Protein AF-A0A6A3AA73-F1 (afdb_monomer_lite)

Structure (mmCIF, N/CA/C/O backbone):
data_AF-A0A6A3AA73-F1
#
_entry.id   AF-A0A6A3AA73-F1
#
loop_
_atom_site.group_PDB
_atom_site.id
_atom_site.type_symbol
_atom_site.label_atom_id
_atom_site.label_alt_id
_atom_site.label_comp_id
_atom_site.label_asym_id
_atom_site.label_entity_id
_atom_site.label_seq_id
_atom_site.pdbx_PDB_ins_code
_atom_site.Cartn_x
_atom_site.Cartn_y
_atom_site.Cartn_z
_atom_site.occupancy
_atom_site.B_iso_or_equiv
_atom_site.auth_seq_id
_atom_site.auth_comp_id
_atom_site.auth_asym_id
_atom_site.auth_atom_id
_atom_site.pdbx_PDB_model_num
ATOM 1 N N . MET A 1 1 ? 15.319 -19.387 -6.332 1.00 41.78 1 MET A N 1
ATOM 2 C CA . MET A 1 1 ? 14.043 -19.953 -5.843 1.00 41.78 1 MET A CA 1
ATOM 3 C C . MET A 1 1 ? 13.091 -20.049 -7.029 1.00 41.78 1 MET A C 1
ATOM 5 O O . MET A 1 1 ? 12.858 -19.034 -7.673 1.00 41.78 1 MET A O 1
ATOM 9 N N . LYS A 1 2 ? 12.671 -21.260 -7.425 1.00 30.16 2 LYS A N 1
ATOM 10 C CA . LYS A 1 2 ? 11.852 -21.454 -8.634 1.00 30.16 2 LYS A CA 1
ATOM 11 C C . LYS A 1 2 ? 10.411 -21.035 -8.345 1.00 30.16 2 LYS A C 1
ATOM 13 O O . LYS A 1 2 ? 9.656 -21.781 -7.733 1.00 30.16 2 LYS A O 1
ATOM 18 N N . LEU A 1 3 ? 10.067 -19.828 -8.787 1.00 37.44 3 LEU A N 1
ATOM 19 C CA . LEU A 1 3 ? 8.691 -19.403 -9.014 1.00 37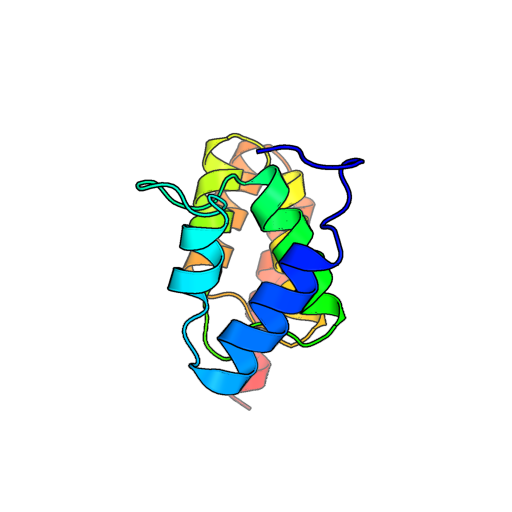.44 3 LEU A CA 1
ATOM 20 C C . LEU A 1 3 ? 8.146 -20.279 -10.141 1.00 37.44 3 LEU A C 1
ATOM 22 O O . LEU A 1 3 ? 8.537 -20.123 -11.295 1.00 37.44 3 LEU A O 1
ATOM 26 N N . ILE A 1 4 ? 7.314 -21.252 -9.793 1.00 36.62 4 ILE A N 1
ATOM 27 C CA . ILE A 1 4 ? 6.581 -22.022 -10.788 1.00 36.62 4 ILE A CA 1
ATOM 28 C C . ILE A 1 4 ? 5.426 -21.110 -11.218 1.00 36.62 4 ILE A C 1
ATOM 30 O O . ILE A 1 4 ? 4.507 -20.856 -10.445 1.00 36.62 4 ILE A O 1
ATOM 34 N N . ASP A 1 5 ? 5.541 -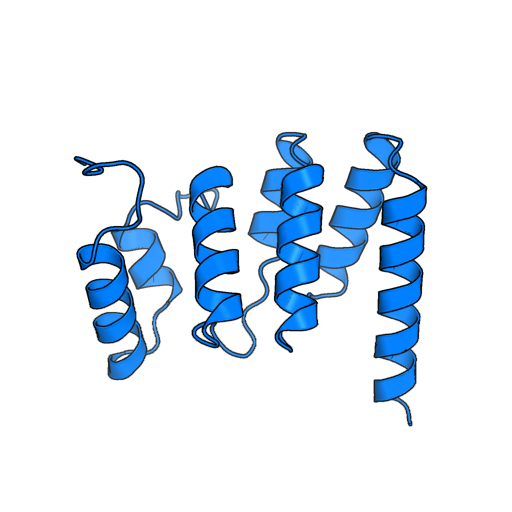20.559 -12.425 1.00 36.03 5 ASP A N 1
ATOM 35 C CA . ASP A 1 5 ? 4.469 -19.895 -13.180 1.00 36.03 5 ASP A CA 1
ATOM 36 C C . ASP A 1 5 ? 3.984 -18.498 -12.746 1.00 36.03 5 ASP A C 1
ATOM 38 O O . ASP A 1 5 ? 2.903 -18.063 -13.140 1.00 36.03 5 ASP A O 1
ATOM 42 N N . GLY A 1 6 ? 4.757 -17.743 -11.957 1.00 43.62 6 GLY A N 1
ATOM 43 C CA . GLY A 1 6 ? 4.425 -16.338 -11.643 1.00 43.62 6 GLY A CA 1
ATOM 44 C C . GLY A 1 6 ? 3.144 -16.136 -10.816 1.00 43.62 6 GLY A C 1
ATOM 45 O O . GLY A 1 6 ? 2.805 -15.008 -10.470 1.00 43.62 6 GLY A O 1
ATOM 46 N N . ARG A 1 7 ? 2.456 -17.219 -10.441 1.00 37.91 7 ARG A N 1
ATOM 47 C CA . ARG A 1 7 ? 1.410 -17.231 -9.420 1.00 37.91 7 ARG A CA 1
ATOM 48 C C . ARG A 1 7 ? 2.051 -17.511 -8.066 1.00 37.91 7 ARG A C 1
ATOM 50 O O . ARG A 1 7 ? 2.909 -18.394 -7.989 1.00 37.91 7 ARG A O 1
ATOM 57 N N . PRO A 1 8 ? 1.626 -16.835 -6.985 1.00 47.06 8 PRO A N 1
ATOM 58 C CA . PRO A 1 8 ? 1.949 -17.304 -5.654 1.00 47.06 8 PRO A CA 1
ATOM 59 C C . PRO A 1 8 ? 1.408 -18.730 -5.516 1.00 47.06 8 PRO A C 1
ATOM 61 O O . PRO A 1 8 ? 0.202 -18.953 -5.436 1.00 47.06 8 PRO A O 1
ATOM 64 N N . GLY A 1 9 ? 2.304 -19.712 -5.610 1.00 48.31 9 GLY A N 1
ATOM 65 C CA . GLY A 1 9 ? 1.936 -21.115 -5.538 1.00 48.31 9 GLY A CA 1
ATOM 66 C C . GLY A 1 9 ? 1.376 -21.437 -4.159 1.00 48.31 9 GLY A C 1
ATOM 67 O O . GLY A 1 9 ? 1.678 -20.759 -3.178 1.00 48.31 9 GLY A O 1
ATOM 68 N N . VAL A 1 10 ? 0.608 -22.520 -4.082 1.00 52.59 10 VAL A N 1
ATOM 69 C CA . VAL A 1 10 ? 0.016 -23.107 -2.865 1.00 52.59 10 VAL A CA 1
ATOM 70 C C . VAL A 1 10 ? 0.975 -23.124 -1.660 1.00 52.59 10 VAL A C 1
ATOM 72 O O . VAL A 1 10 ? 0.528 -23.054 -0.526 1.00 52.59 10 VAL A O 1
ATOM 75 N N . VAL A 1 11 ? 2.293 -23.145 -1.887 1.00 51.25 11 VAL A N 1
ATOM 76 C CA . VAL A 1 11 ? 3.342 -23.027 -0.861 1.00 51.25 11 VAL A CA 1
ATOM 77 C C . VAL A 1 11 ? 3.304 -21.695 -0.101 1.00 51.25 11 VAL A C 1
ATOM 79 O O . VAL A 1 11 ? 3.365 -21.722 1.119 1.00 51.25 11 VAL A O 1
ATOM 82 N N . ILE A 1 12 ? 3.159 -20.547 -0.774 1.00 53.38 12 ILE A N 1
ATOM 83 C CA . ILE A 1 12 ? 3.046 -19.224 -0.120 1.00 53.38 12 ILE A CA 1
ATOM 84 C C . ILE A 1 12 ? 1.756 -19.168 0.693 1.00 53.38 12 ILE A C 1
ATOM 86 O O . ILE A 1 12 ? 1.750 -18.746 1.843 1.00 53.38 12 ILE A O 1
ATOM 90 N N . TYR A 1 13 ? 0.684 -19.694 0.110 1.00 52.69 13 TYR A N 1
ATOM 91 C CA . TYR A 1 13 ? -0.615 -19.828 0.749 1.00 52.69 13 TYR A CA 1
ATOM 92 C C . TYR A 1 13 ? -0.560 -20.689 2.018 1.00 52.69 13 TYR A C 1
ATOM 94 O O . TYR A 1 13 ? -1.034 -20.275 3.068 1.00 52.69 13 TYR A O 1
ATOM 102 N N . ASN A 1 14 ? 0.073 -21.860 1.944 1.00 50.38 14 ASN A N 1
ATOM 103 C CA . ASN A 1 14 ? 0.220 -22.787 3.062 1.00 50.38 14 ASN A CA 1
ATOM 104 C C . ASN A 1 14 ? 1.205 -22.284 4.118 1.00 50.38 14 ASN A C 1
ATOM 106 O O . ASN A 1 14 ? 0.982 -22.543 5.296 1.00 50.38 14 ASN A O 1
ATOM 110 N N . LEU A 1 15 ? 2.278 -21.588 3.729 1.00 54.53 15 LEU A N 1
ATOM 111 C CA . LEU A 1 15 ? 3.248 -21.016 4.663 1.00 54.53 15 LEU A CA 1
ATOM 112 C C . LEU A 1 15 ? 2.637 -19.845 5.433 1.00 54.53 15 LEU A C 1
ATOM 114 O O . LEU A 1 15 ? 2.809 -19.760 6.642 1.00 54.53 15 LEU A O 1
ATOM 118 N N . LEU A 1 16 ? 1.856 -19.000 4.757 1.00 56.44 16 LEU A N 1
ATOM 119 C CA . LEU A 1 16 ? 1.117 -17.929 5.411 1.00 56.44 16 LEU A CA 1
ATOM 120 C C . LEU A 1 16 ? -0.006 -18.486 6.270 1.00 56.44 16 LEU A C 1
ATOM 122 O O . LEU A 1 16 ? -0.038 -18.177 7.444 1.00 56.44 16 LEU A O 1
ATOM 126 N N . ILE A 1 17 ? -0.861 -19.381 5.772 1.00 52.03 17 ILE A N 1
ATOM 127 C CA . ILE A 1 17 ? -1.905 -20.006 6.601 1.00 52.03 17 ILE A CA 1
ATOM 128 C C . ILE A 1 17 ? -1.292 -20.700 7.832 1.00 52.03 17 ILE A C 1
ATOM 130 O O . ILE A 1 17 ? -1.791 -20.499 8.935 1.00 52.03 17 ILE A O 1
ATOM 134 N N . ASN A 1 18 ? -0.194 -21.457 7.696 1.00 47.06 18 ASN A N 1
ATOM 135 C CA . ASN A 1 18 ? 0.435 -22.130 8.842 1.00 47.06 18 ASN A CA 1
ATOM 136 C C . ASN A 1 18 ? 1.205 -21.189 9.780 1.00 47.06 18 ASN A C 1
ATOM 138 O O . ASN A 1 18 ? 1.131 -21.390 10.989 1.00 47.06 18 ASN A O 1
ATOM 142 N N . GLY A 1 19 ? 1.940 -20.198 9.270 1.00 51.50 19 GLY A N 1
ATOM 143 C CA . GLY A 1 19 ? 2.686 -19.243 10.100 1.00 51.50 19 GLY A CA 1
ATOM 144 C C . GLY A 1 19 ? 1.764 -18.261 10.825 1.00 51.50 19 GLY A C 1
ATOM 145 O O . GLY A 1 19 ? 1.932 -17.985 12.011 1.00 51.50 19 GLY A O 1
ATOM 146 N N . TYR A 1 20 ? 0.717 -17.818 10.133 1.00 48.62 20 TYR A N 1
ATOM 147 C CA . TYR A 1 20 ? -0.238 -16.817 10.590 1.00 48.62 20 TYR A CA 1
ATOM 148 C C . TYR A 1 20 ? -1.260 -17.364 11.594 1.00 48.62 20 TYR A C 1
ATOM 150 O O . TYR A 1 20 ? -1.537 -16.707 12.592 1.00 48.62 20 TYR A O 1
ATOM 158 N N . LEU A 1 21 ? -1.797 -18.577 11.385 1.00 44.38 21 LEU A N 1
ATOM 159 C CA . LEU A 1 21 ? -2.778 -19.164 12.313 1.00 44.38 21 LEU A CA 1
ATOM 160 C C . LEU A 1 21 ? -2.154 -19.764 13.574 1.00 44.38 21 LEU A C 1
ATOM 162 O O . LEU A 1 21 ? -2.874 -19.953 14.552 1.00 44.38 21 LEU A O 1
ATOM 166 N N . LYS A 1 22 ? -0.857 -20.096 13.565 1.00 41.28 22 LYS A N 1
ATOM 167 C CA . LYS A 1 22 ? -0.211 -20.723 14.728 1.00 41.28 22 LYS A CA 1
ATOM 168 C C . LYS A 1 22 ? 0.639 -19.767 15.557 1.00 41.28 22 LYS A C 1
ATOM 170 O O . LYS A 1 22 ? 0.602 -19.893 16.775 1.00 41.28 22 LYS A O 1
ATOM 175 N N . ASN A 1 23 ? 1.354 -18.822 14.934 1.00 44.03 23 ASN A N 1
ATOM 176 C CA . ASN A 1 23 ? 2.405 -18.067 15.631 1.00 44.03 23 ASN A CA 1
ATOM 177 C C . ASN A 1 23 ? 2.305 -16.536 15.498 1.00 44.03 23 ASN A C 1
ATOM 179 O O . ASN A 1 23 ? 3.055 -15.839 16.170 1.00 44.03 23 ASN A O 1
ATOM 183 N N . GLY A 1 24 ? 1.396 -15.995 14.677 1.00 52.62 24 GLY A N 1
ATOM 184 C CA . GLY A 1 24 ? 1.151 -14.547 14.591 1.00 52.62 24 GLY A CA 1
ATOM 185 C C . GLY A 1 24 ? 2.269 -13.711 13.951 1.00 52.62 24 GLY A C 1
ATOM 186 O O . GLY A 1 24 ? 2.139 -12.490 13.897 1.00 52.62 24 GLY A O 1
ATOM 187 N N . ASP A 1 25 ? 3.329 -14.337 13.435 1.00 57.22 25 ASP A N 1
ATOM 188 C CA . ASP A 1 25 ? 4.515 -13.626 12.952 1.00 57.22 25 ASP A CA 1
ATOM 189 C C . ASP A 1 25 ? 4.523 -13.486 11.420 1.00 57.22 25 ASP A C 1
ATOM 191 O O . ASP A 1 25 ? 5.071 -14.296 10.665 1.00 57.22 25 ASP A O 1
ATOM 195 N N . PHE A 1 26 ? 3.798 -12.471 10.944 1.00 58.31 26 PHE A N 1
ATOM 196 C CA . PHE A 1 26 ? 3.655 -12.157 9.519 1.00 58.31 26 PHE A CA 1
ATOM 197 C C . PHE A 1 26 ? 4.960 -11.632 8.905 1.00 58.31 26 PHE A C 1
ATOM 199 O O . PHE A 1 26 ? 5.271 -11.958 7.760 1.00 58.31 26 PHE A O 1
ATOM 206 N N . GLU A 1 27 ? 5.741 -10.870 9.674 1.00 54.00 27 GLU A N 1
ATOM 207 C CA . GLU A 1 27 ? 7.048 -10.348 9.261 1.00 54.00 27 GLU A CA 1
ATOM 208 C C . GLU A 1 27 ? 8.037 -11.488 9.011 1.00 54.00 27 GLU A C 1
ATOM 210 O O . GLU A 1 27 ? 8.675 -11.550 7.958 1.00 54.00 27 GLU A O 1
ATOM 215 N N . GLU A 1 28 ? 8.097 -12.467 9.915 1.00 57.78 28 GLU A N 1
ATOM 216 C CA . GLU A 1 28 ? 8.982 -13.618 9.751 1.00 57.78 28 GLU A CA 1
ATOM 217 C C . GLU A 1 28 ? 8.548 -14.526 8.584 1.00 57.78 28 GLU A C 1
ATOM 219 O O . GLU A 1 28 ? 9.385 -15.018 7.819 1.00 57.78 28 GLU A O 1
ATOM 224 N N . ALA A 1 29 ? 7.240 -14.684 8.355 1.00 57.91 29 ALA A N 1
ATOM 225 C CA . ALA A 1 29 ? 6.710 -15.413 7.199 1.00 57.91 29 ALA A CA 1
ATOM 226 C C . ALA A 1 29 ? 7.037 -14.726 5.857 1.00 57.91 29 ALA A C 1
ATOM 228 O O . ALA A 1 29 ? 7.339 -15.392 4.866 1.00 57.91 29 ALA A O 1
ATOM 229 N N . LEU A 1 30 ? 7.004 -13.394 5.800 1.00 58.44 30 LEU A N 1
ATOM 230 C CA . LEU A 1 30 ? 7.356 -12.641 4.595 1.00 58.44 30 LEU A CA 1
ATOM 231 C C . LEU A 1 30 ? 8.877 -12.551 4.372 1.00 58.44 30 LEU A C 1
ATOM 233 O O . LEU A 1 30 ? 9.333 -12.585 3.223 1.00 58.44 30 LEU A O 1
ATOM 237 N N . SER A 1 31 ? 9.656 -12.484 5.452 1.00 58.56 31 SER A N 1
ATOM 238 C CA . SER A 1 31 ? 11.123 -12.511 5.437 1.00 58.56 31 SER A CA 1
ATOM 239 C C . SER A 1 31 ? 11.655 -13.876 4.989 1.00 58.56 31 SER A C 1
ATOM 241 O O . SER A 1 31 ? 12.459 -13.961 4.061 1.00 58.56 31 SER A O 1
ATOM 243 N N . SER A 1 32 ? 11.107 -14.971 5.526 1.00 54.91 32 SER A N 1
ATOM 244 C CA . SER A 1 32 ? 11.454 -16.346 5.120 1.00 54.91 32 SER A CA 1
ATOM 245 C C . SER A 1 32 ? 11.113 -16.670 3.658 1.00 54.91 32 SER A C 1
ATOM 247 O O . SER A 1 32 ? 11.740 -17.540 3.050 1.00 54.91 32 SER A O 1
ATOM 249 N N . LEU A 1 33 ? 10.171 -15.941 3.053 1.00 51.31 33 LEU A N 1
ATOM 250 C CA . LEU A 1 33 ? 9.857 -16.024 1.624 1.00 51.31 33 LEU A CA 1
ATOM 251 C C . LEU A 1 33 ? 10.765 -15.150 0.737 1.00 51.31 33 LEU A C 1
ATOM 253 O O . LEU A 1 33 ? 10.610 -15.163 -0.487 1.00 51.31 33 LEU A O 1
ATOM 257 N N . GLY A 1 34 ? 11.698 -14.388 1.320 1.00 52.47 34 GLY A N 1
ATOM 258 C CA . GLY A 1 34 ? 12.543 -13.426 0.605 1.00 52.47 34 GLY A CA 1
ATOM 259 C C . GLY A 1 34 ? 11.740 -12.298 -0.047 1.00 52.47 34 GLY A C 1
ATOM 260 O O . GLY A 1 34 ? 12.186 -11.698 -1.031 1.00 52.47 34 GLY A O 1
ATOM 261 N N . ILE A 1 35 ? 10.517 -12.066 0.444 1.00 52.88 35 ILE A N 1
ATOM 262 C CA . ILE A 1 35 ? 9.639 -11.001 -0.035 1.00 52.88 35 ILE A CA 1
ATOM 263 C C . ILE A 1 35 ? 10.049 -9.700 0.637 1.00 52.88 35 ILE A C 1
ATOM 265 O O . ILE A 1 35 ? 10.068 -8.688 -0.053 1.00 52.88 35 ILE A O 1
ATOM 269 N N . LEU A 1 36 ? 10.431 -9.745 1.917 1.00 51.62 36 LEU A N 1
ATOM 270 C CA . LEU A 1 36 ? 11.126 -8.672 2.627 1.00 51.62 36 LEU A CA 1
ATOM 271 C C . LEU A 1 36 ? 12.642 -8.853 2.455 1.00 51.62 36 LEU A C 1
ATOM 273 O O . LEU A 1 36 ? 13.171 -9.921 2.749 1.00 51.62 36 LEU A O 1
ATOM 277 N N . ASP A 1 37 ? 13.333 -7.834 1.946 1.00 50.53 37 ASP A N 1
ATOM 278 C CA . ASP A 1 37 ? 14.792 -7.710 2.051 1.00 50.53 37 ASP A CA 1
ATOM 279 C C . ASP A 1 37 ? 15.155 -6.839 3.276 1.0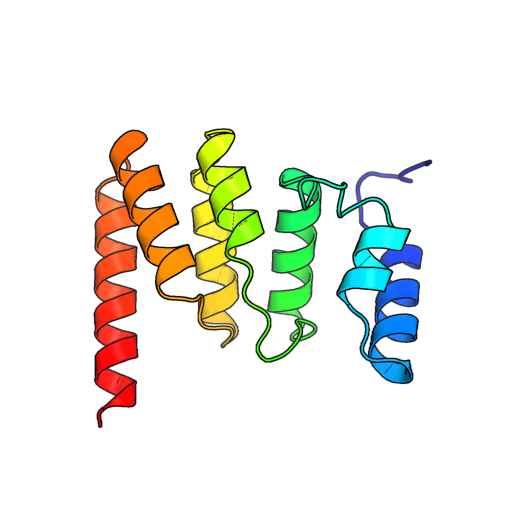0 50.53 37 ASP A C 1
ATOM 281 O O . ASP A 1 37 ? 14.263 -6.247 3.887 1.00 50.53 37 ASP A O 1
ATOM 285 N N . GLU A 1 38 ? 16.438 -6.729 3.646 1.00 42.31 38 GLU A N 1
ATOM 286 C CA . GLU A 1 38 ? 16.919 -5.832 4.723 1.00 42.31 38 GLU A CA 1
ATOM 287 C C . GLU A 1 38 ? 16.456 -4.359 4.558 1.00 42.31 38 GLU A C 1
ATOM 289 O O . GLU A 1 38 ? 16.472 -3.580 5.508 1.00 42.31 38 GLU A O 1
ATOM 294 N N . LYS A 1 39 ? 16.007 -3.978 3.354 1.00 45.06 39 LYS A N 1
ATOM 295 C CA . LYS A 1 39 ? 15.420 -2.698 2.926 1.00 45.06 39 LYS A CA 1
ATOM 296 C C . LYS A 1 39 ? 13.924 -2.799 2.549 1.00 45.06 39 LYS A C 1
ATOM 298 O O . LYS A 1 39 ? 13.418 -1.965 1.791 1.00 45.06 39 LYS A O 1
ATOM 303 N N . GLY A 1 40 ? 13.198 -3.821 3.006 1.00 52.38 40 GLY A N 1
ATOM 304 C CA . GLY A 1 40 ? 11.743 -3.989 2.843 1.00 52.38 40 GLY A CA 1
ATOM 305 C C . GLY A 1 40 ? 11.293 -4.814 1.625 1.00 52.38 40 GLY A C 1
ATOM 306 O O . GLY A 1 40 ? 12.093 -5.452 0.948 1.00 52.38 40 GLY A O 1
ATOM 307 N N . CYS A 1 41 ? 9.990 -4.804 1.315 1.00 57.47 41 CYS A N 1
ATOM 308 C CA . CYS A 1 41 ? 9.372 -5.666 0.292 1.00 57.47 41 CYS A CA 1
ATOM 309 C C . CYS A 1 41 ? 9.990 -5.531 -1.114 1.00 57.47 41 CYS A C 1
ATOM 311 O O . CYS A 1 41 ? 10.257 -4.415 -1.542 1.00 57.47 41 CYS A O 1
ATOM 313 N N . ARG A 1 42 ? 10.110 -6.604 -1.911 1.00 62.59 42 ARG A N 1
ATOM 314 C CA . ARG A 1 42 ? 10.173 -6.480 -3.383 1.00 62.59 42 ARG A CA 1
ATOM 315 C C . ARG A 1 42 ? 8.826 -5.927 -3.859 1.00 62.59 42 ARG A C 1
ATOM 317 O O . ARG A 1 42 ? 7.845 -6.671 -3.830 1.00 62.59 42 ARG A O 1
ATOM 324 N N . PRO A 1 43 ? 8.735 -4.659 -4.283 1.00 64.31 43 PRO A N 1
ATOM 325 C CA . PRO A 1 43 ? 7.462 -3.940 -4.292 1.00 64.31 43 PRO A CA 1
ATOM 326 C C . PRO A 1 43 ? 6.430 -4.536 -5.257 1.00 64.31 43 PRO A C 1
ATOM 328 O O . PRO A 1 43 ? 5.242 -4.567 -4.941 1.00 64.31 43 PRO A O 1
ATOM 331 N N . ASN A 1 44 ? 6.866 -5.116 -6.379 1.00 67.12 44 ASN A N 1
ATOM 332 C CA . ASN A 1 44 ? 5.961 -5.779 -7.324 1.00 67.12 44 ASN A CA 1
ATOM 333 C C . ASN A 1 44 ? 5.301 -7.024 -6.711 1.00 67.12 44 ASN A C 1
ATOM 335 O O . ASN A 1 44 ? 4.082 -7.124 -6.712 1.00 67.12 44 ASN A O 1
ATOM 339 N N . VAL A 1 45 ? 6.085 -7.929 -6.116 1.00 69.94 45 VAL A N 1
ATOM 340 C CA . VAL A 1 45 ? 5.558 -9.158 -5.491 1.00 69.94 45 VAL A CA 1
ATOM 341 C C . VAL A 1 45 ? 4.803 -8.836 -4.199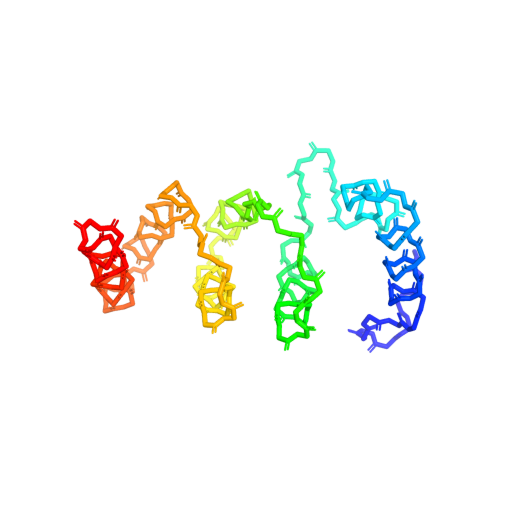 1.00 69.94 45 VAL A C 1
ATOM 343 O O . VAL A 1 45 ? 3.738 -9.394 -3.949 1.00 69.94 45 VAL A O 1
ATOM 346 N N . GLY A 1 46 ? 5.326 -7.903 -3.398 1.00 71.62 46 GLY A N 1
ATOM 347 C CA . GLY A 1 46 ? 4.692 -7.453 -2.162 1.00 71.62 46 GLY A CA 1
ATOM 348 C C . GLY A 1 46 ? 3.323 -6.819 -2.409 1.00 71.62 46 GLY A C 1
ATOM 349 O O . GLY A 1 46 ? 2.364 -7.161 -1.726 1.00 71.62 46 GLY A O 1
ATOM 350 N N . SER A 1 47 ? 3.197 -5.954 -3.421 1.00 79.25 47 SER A N 1
ATOM 351 C CA . SER A 1 47 ? 1.909 -5.336 -3.771 1.00 79.25 47 SER A CA 1
ATOM 352 C C . SER A 1 47 ? 0.856 -6.344 -4.232 1.00 79.25 47 SER A C 1
ATOM 354 O O . SER A 1 47 ? -0.282 -6.265 -3.773 1.00 79.25 47 SER A O 1
ATOM 356 N N . ASP A 1 48 ? 1.221 -7.310 -5.079 1.00 80.75 48 ASP A N 1
ATOM 357 C CA . ASP A 1 48 ? 0.281 -8.320 -5.576 1.00 80.75 48 ASP A CA 1
ATOM 358 C C . ASP A 1 48 ? -0.237 -9.214 -4.435 1.00 80.75 48 ASP A C 1
ATOM 360 O O . ASP A 1 48 ? -1.433 -9.503 -4.364 1.00 80.75 48 ASP A O 1
ATOM 364 N N . LEU A 1 49 ? 0.638 -9.589 -3.495 1.00 75.31 49 LEU A N 1
ATOM 365 C CA . LEU A 1 49 ? 0.263 -10.360 -2.307 1.00 75.31 49 LEU A CA 1
ATOM 366 C C . LEU A 1 49 ? -0.628 -9.568 -1.353 1.00 75.31 49 LEU A C 1
ATOM 368 O O . LEU A 1 49 ? -1.650 -10.084 -0.904 1.00 75.31 49 LEU A O 1
ATOM 372 N N . VAL A 1 50 ? -0.277 -8.309 -1.069 1.00 79.25 50 VAL A N 1
ATOM 373 C CA . VAL A 1 50 ? -1.102 -7.437 -0.223 1.00 79.25 50 VAL A CA 1
ATOM 374 C C . VAL A 1 50 ? -2.495 -7.276 -0.827 1.00 79.25 50 VAL A C 1
ATOM 376 O O . VAL A 1 50 ? -3.485 -7.387 -0.108 1.00 79.25 50 VAL A O 1
ATOM 379 N N . ILE A 1 51 ? -2.602 -7.085 -2.144 1.00 84.94 51 ILE A N 1
ATOM 380 C CA . ILE A 1 51 ? -3.896 -6.982 -2.828 1.00 84.94 51 ILE A CA 1
ATOM 381 C C . ILE A 1 51 ? -4.692 -8.289 -2.710 1.00 84.94 51 ILE A C 1
ATOM 383 O O . ILE A 1 51 ? -5.879 -8.247 -2.376 1.00 84.94 51 ILE A O 1
ATOM 387 N N . ASP A 1 52 ? -4.068 -9.439 -2.976 1.00 81.81 52 ASP A N 1
ATOM 388 C CA . ASP A 1 52 ? -4.735 -10.744 -2.910 1.00 81.81 52 ASP A CA 1
ATOM 389 C C . ASP A 1 52 ? -5.228 -11.065 -1.491 1.00 81.81 52 ASP A C 1
ATOM 391 O O . ASP A 1 52 ? -6.390 -11.424 -1.302 1.00 81.81 52 ASP A O 1
ATOM 395 N N . PHE A 1 53 ? -4.394 -10.863 -0.471 1.00 78.94 53 PHE A N 1
ATOM 396 C CA . PHE A 1 53 ? -4.778 -11.125 0.918 1.00 78.94 53 PHE A CA 1
ATOM 397 C C . PHE A 1 53 ? -5.767 -10.112 1.463 1.00 78.94 53 PHE A C 1
ATOM 399 O O . PHE A 1 53 ? -6.661 -10.504 2.211 1.00 78.94 53 PHE A O 1
ATOM 406 N N . SER A 1 54 ? -5.679 -8.847 1.049 1.00 85.00 54 SER A N 1
ATOM 407 C CA . SER A 1 54 ? -6.678 -7.836 1.397 1.00 85.00 54 SER A CA 1
ATOM 408 C C . SER A 1 54 ? -8.066 -8.267 0.937 1.00 85.00 54 SER A C 1
ATOM 410 O O . SER A 1 54 ? -8.998 -8.305 1.736 1.00 85.00 54 SER A O 1
ATOM 412 N N . ARG A 1 55 ? -8.186 -8.696 -0.327 1.00 85.19 55 ARG A N 1
ATOM 413 C CA . ARG A 1 55 ? -9.454 -9.163 -0.915 1.00 85.19 55 ARG A CA 1
ATOM 414 C C . ARG A 1 55 ? -10.026 -10.394 -0.223 1.00 85.19 55 ARG A C 1
ATOM 416 O O . ARG A 1 55 ? -11.225 -10.633 -0.294 1.00 85.19 55 ARG A O 1
ATOM 423 N N . LYS A 1 56 ? -9.169 -11.182 0.419 1.00 80.94 56 LYS A N 1
ATOM 424 C CA . LYS A 1 56 ? -9.545 -12.411 1.121 1.00 80.94 56 LYS A CA 1
ATOM 425 C C . LYS A 1 56 ? -9.684 -12.219 2.629 1.00 80.94 56 LYS A C 1
ATOM 427 O O . LYS A 1 56 ? -9.959 -13.188 3.328 1.00 80.94 56 LYS A O 1
ATOM 432 N N . GLY A 1 57 ? -9.490 -10.996 3.131 1.00 79.31 57 GLY A N 1
ATOM 433 C CA . GLY A 1 57 ? -9.558 -10.686 4.559 1.00 79.31 57 GLY A CA 1
ATOM 434 C C . GLY A 1 57 ? -8.447 -11.339 5.388 1.00 79.31 57 GLY A C 1
ATOM 435 O O . GLY A 1 57 ? -8.635 -11.579 6.575 1.00 79.31 57 GLY A O 1
ATOM 436 N N . LEU A 1 58 ? -7.308 -11.655 4.766 1.00 75.31 58 LEU A N 1
ATOM 437 C CA . LEU A 1 58 ? -6.190 -12.373 5.390 1.00 75.31 58 LEU A CA 1
ATOM 438 C C . LEU A 1 58 ? -5.077 -11.444 5.893 1.00 75.31 58 LEU A C 1
ATOM 440 O O . LEU A 1 58 ? -4.056 -11.930 6.368 1.00 75.31 58 LEU A O 1
ATOM 444 N N . LEU A 1 59 ? -5.239 -10.123 5.765 1.00 73.44 59 LEU A N 1
ATOM 445 C CA . LEU A 1 59 ? -4.223 -9.172 6.214 1.00 73.44 59 LEU A CA 1
ATOM 446 C C . LEU A 1 59 ? -4.200 -9.016 7.740 1.00 73.44 59 LEU A C 1
ATOM 448 O O . LEU A 1 59 ? -5.260 -9.060 8.376 1.00 73.44 59 LEU A O 1
ATOM 452 N N . PRO A 1 60 ? -3.011 -8.795 8.329 1.00 67.12 60 PRO A N 1
ATOM 453 C CA . PRO A 1 60 ? -2.880 -8.539 9.759 1.00 67.12 60 PRO A CA 1
ATOM 454 C C . PRO A 1 60 ? -3.590 -7.271 10.181 1.00 67.12 60 PRO A C 1
ATOM 456 O O . PRO A 1 60 ? -3.350 -6.180 9.669 1.00 67.12 60 PRO A O 1
ATOM 459 N N . LYS A 1 61 ? -4.475 -7.433 11.169 1.00 69.69 61 LYS A N 1
ATOM 460 C CA . LYS A 1 61 ? -5.147 -6.309 11.809 1.00 69.69 61 LYS A CA 1
ATOM 461 C C . LYS A 1 61 ? -4.101 -5.422 12.473 1.00 69.69 61 LYS A C 1
ATOM 463 O O . LYS A 1 61 ? -3.288 -5.903 13.255 1.00 69.69 61 LYS A O 1
ATOM 468 N N . GLY A 1 62 ? -4.164 -4.127 12.184 1.00 67.12 62 GLY A N 1
ATOM 469 C CA . GLY A 1 62 ? -3.263 -3.130 12.763 1.00 67.12 62 GLY A CA 1
ATOM 470 C C . GLY A 1 62 ? -1.896 -3.033 12.087 1.00 67.12 62 GLY A C 1
ATOM 471 O O . GLY A 1 62 ? -1.114 -2.174 12.479 1.00 67.12 62 GLY A O 1
ATOM 472 N N . PHE A 1 63 ? -1.611 -3.854 11.071 1.00 69.81 63 PHE A N 1
ATOM 473 C CA . PHE A 1 63 ? -0.399 -3.686 10.280 1.00 69.81 63 PHE A CA 1
ATOM 474 C C . PHE A 1 63 ? -0.568 -2.556 9.259 1.00 69.81 63 PHE A C 1
ATOM 476 O O . PHE A 1 63 ? -1.543 -2.515 8.506 1.00 69.81 63 PHE A O 1
ATOM 483 N N . ASP A 1 64 ? 0.404 -1.649 9.230 1.00 70.88 64 ASP A N 1
ATOM 484 C CA . ASP A 1 64 ? 0.468 -0.523 8.305 1.00 70.88 64 ASP A CA 1
ATOM 485 C C . ASP A 1 64 ? 1.445 -0.832 7.158 1.00 70.88 64 ASP A C 1
ATOM 487 O O . ASP A 1 64 ? 2.630 -1.072 7.369 1.00 70.88 64 ASP A O 1
ATOM 491 N N . TYR A 1 65 ? 0.952 -0.778 5.919 1.00 77.69 65 TYR A N 1
ATOM 492 C CA . TYR A 1 65 ? 1.730 -1.029 4.703 1.00 77.69 65 TYR A CA 1
ATOM 493 C C . TYR A 1 65 ? 2.489 0.210 4.183 1.00 77.69 65 TYR A C 1
ATOM 495 O O . TYR A 1 65 ? 2.879 0.241 3.013 1.00 77.69 65 TYR A O 1
ATOM 503 N N . CYS A 1 66 ? 2.715 1.230 5.019 1.00 82.12 66 CYS A N 1
ATOM 504 C CA . CYS A 1 66 ? 3.401 2.476 4.662 1.00 82.12 66 CYS A CA 1
ATOM 505 C C . CYS A 1 66 ? 4.757 2.245 3.985 1.00 82.12 66 CYS A C 1
ATOM 507 O O . CYS A 1 66 ? 5.006 2.816 2.925 1.00 82.12 66 CYS A O 1
ATOM 509 N N . GLY A 1 67 ? 5.590 1.339 4.507 1.00 80.56 67 GLY A N 1
ATOM 510 C CA . GLY A 1 67 ? 6.898 1.046 3.904 1.00 80.56 67 GLY A CA 1
ATOM 511 C C . GLY A 1 67 ? 6.802 0.515 2.465 1.00 80.56 67 GLY A C 1
ATOM 512 O O . GLY A 1 67 ? 7.633 0.839 1.617 1.00 80.56 67 GLY A O 1
ATOM 513 N N . LEU A 1 68 ? 5.749 -0.248 2.141 1.00 81.19 68 LEU A N 1
ATOM 514 C CA . LEU A 1 68 ? 5.487 -0.690 0.767 1.00 81.19 68 LEU A CA 1
ATOM 515 C C . LEU A 1 68 ? 5.087 0.492 -0.131 1.00 81.19 68 LEU A C 1
ATOM 517 O O . LEU A 1 68 ? 5.529 0.564 -1.277 1.00 81.19 68 LEU A O 1
ATOM 521 N N . VAL A 1 69 ? 4.274 1.419 0.383 1.00 87.44 69 VAL A N 1
ATOM 522 C CA . VAL A 1 69 ? 3.850 2.629 -0.340 1.00 87.44 69 VAL A CA 1
ATOM 523 C C . VAL A 1 69 ? 5.034 3.559 -0.604 1.00 87.44 69 VAL A C 1
ATOM 525 O O . VAL A 1 69 ? 5.201 4.015 -1.736 1.00 87.44 69 VAL A O 1
ATOM 528 N N . GLU A 1 70 ? 5.881 3.796 0.398 1.00 85.19 70 GLU A N 1
ATOM 529 C CA . GLU A 1 70 ? 7.116 4.578 0.276 1.00 85.19 70 GLU A CA 1
ATOM 530 C C . GLU A 1 70 ? 8.036 3.997 -0.793 1.00 85.19 70 GLU A C 1
ATOM 532 O O . GLU A 1 70 ? 8.476 4.722 -1.688 1.00 85.19 70 GLU A O 1
ATOM 537 N N . LYS A 1 71 ? 8.268 2.680 -0.755 1.00 84.25 71 LYS A N 1
ATOM 538 C CA . LYS A 1 71 ? 9.128 2.002 -1.729 1.00 84.25 71 LYS A CA 1
ATOM 539 C C . LYS A 1 71 ? 8.570 2.100 -3.149 1.00 84.25 71 LYS A C 1
ATOM 541 O O . LYS A 1 71 ? 9.303 2.465 -4.063 1.00 84.25 71 LYS A O 1
ATOM 546 N N . LEU A 1 72 ? 7.268 1.867 -3.335 1.00 85.81 72 LEU A N 1
ATOM 547 C CA . LEU A 1 72 ? 6.607 2.004 -4.640 1.00 85.81 72 LEU A CA 1
ATOM 548 C C . LEU A 1 72 ? 6.672 3.438 -5.184 1.00 85.81 72 LEU A C 1
ATOM 550 O O . LEU A 1 72 ? 6.926 3.635 -6.371 1.00 85.81 72 LEU A O 1
ATOM 554 N N . CYS A 1 73 ? 6.477 4.444 -4.328 1.00 88.25 73 CYS A N 1
ATOM 555 C CA . CYS A 1 73 ? 6.604 5.844 -4.730 1.00 88.25 73 CYS A CA 1
ATOM 556 C C . CYS A 1 73 ? 8.060 6.216 -5.057 1.00 88.25 73 CYS A C 1
ATOM 558 O O . CYS A 1 73 ? 8.298 6.957 -6.012 1.00 88.25 73 CYS A O 1
ATOM 560 N N . GLY A 1 74 ? 9.030 5.684 -4.307 1.00 84.62 74 GLY A N 1
ATOM 561 C CA . GLY A 1 74 ? 10.464 5.867 -4.549 1.00 84.62 74 GLY A CA 1
ATOM 562 C C . GLY A 1 74 ? 10.947 5.245 -5.862 1.00 84.62 74 GLY A C 1
ATOM 563 O O . GLY A 1 74 ? 11.786 5.831 -6.541 1.00 84.62 74 GLY A O 1
ATOM 564 N N . GLU A 1 75 ? 10.368 4.111 -6.265 1.00 86.00 75 GLU A N 1
ATOM 565 C CA . GLU A 1 75 ? 10.628 3.444 -7.552 1.00 86.00 75 GLU A CA 1
ATOM 566 C C . GLU A 1 75 ? 9.785 4.004 -8.719 1.00 86.00 75 GLU A C 1
ATOM 568 O O . GLU A 1 75 ? 9.780 3.442 -9.813 1.00 86.00 75 GLU A O 1
ATOM 573 N N . ALA A 1 76 ? 9.080 5.122 -8.507 1.00 84.50 76 ALA A N 1
ATOM 574 C CA . ALA A 1 76 ? 8.193 5.776 -9.474 1.00 84.50 76 ALA A CA 1
ATOM 575 C C . ALA A 1 76 ? 6.991 4.930 -9.956 1.00 84.50 76 ALA A C 1
ATOM 577 O O . ALA A 1 76 ? 6.289 5.336 -10.884 1.00 84.50 76 ALA A O 1
ATOM 578 N N . ASP A 1 77 ? 6.665 3.818 -9.289 1.00 89.44 77 ASP A N 1
ATOM 579 C CA . ASP A 1 77 ? 5.450 3.030 -9.543 1.00 89.44 77 ASP A CA 1
ATOM 580 C C . ASP A 1 77 ? 4.277 3.494 -8.662 1.00 89.44 77 ASP A C 1
ATOM 582 O O . ASP A 1 77 ? 3.659 2.758 -7.882 1.00 89.44 77 ASP A O 1
ATOM 586 N N . VAL A 1 78 ? 3.946 4.776 -8.805 1.00 94.19 78 VAL A N 1
ATOM 587 C CA . VAL A 1 78 ? 2.864 5.428 -8.054 1.00 94.19 78 VAL A CA 1
ATOM 588 C C . VAL A 1 78 ? 1.488 4.855 -8.436 1.00 94.19 78 VAL A C 1
ATOM 590 O O . VAL A 1 78 ? 0.547 4.862 -7.641 1.00 94.19 78 VAL A O 1
ATOM 593 N N . ALA A 1 79 ? 1.345 4.308 -9.648 1.00 93.06 79 ALA A N 1
ATOM 594 C CA . ALA A 1 79 ? 0.131 3.615 -10.086 1.00 93.06 79 ALA A CA 1
ATOM 595 C C . ALA A 1 79 ? -0.173 2.391 -9.228 1.00 93.06 79 ALA A C 1
ATOM 597 O O . ALA A 1 79 ? -1.308 2.207 -8.781 1.00 93.06 79 ALA A O 1
ATOM 598 N N . ARG A 1 80 ? 0.840 1.569 -8.960 1.00 91.81 80 ARG A N 1
ATOM 599 C CA . ARG A 1 80 ? 0.708 0.413 -8.081 1.00 91.81 80 ARG A CA 1
ATOM 600 C C . ARG A 1 80 ? 0.524 0.820 -6.623 1.00 91.81 80 ARG A C 1
ATOM 602 O O . ARG A 1 80 ? -0.343 0.243 -5.972 1.00 91.81 80 ARG A O 1
ATOM 609 N N . ALA A 1 81 ? 1.243 1.838 -6.145 1.00 92.50 81 ALA A N 1
ATOM 610 C CA . ALA A 1 81 ? 1.055 2.375 -4.792 1.00 92.50 81 ALA A CA 1
ATOM 611 C C . ALA A 1 81 ? -0.404 2.789 -4.540 1.00 92.50 81 ALA A C 1
ATOM 613 O O . ALA A 1 81 ? -1.017 2.377 -3.555 1.00 92.50 81 ALA A O 1
ATOM 614 N N . PHE A 1 82 ? -0.992 3.518 -5.492 1.00 95.12 82 PHE A N 1
ATOM 615 C CA . PHE A 1 82 ? -2.390 3.935 -5.431 1.00 95.12 82 PHE A CA 1
ATOM 616 C C . PHE A 1 82 ? -3.360 2.750 -5.407 1.00 95.12 82 PHE A C 1
ATOM 618 O O . PHE A 1 82 ? -4.289 2.721 -4.599 1.00 95.12 82 PHE A O 1
ATOM 625 N N . ARG A 1 83 ? -3.121 1.726 -6.240 1.00 94.38 83 ARG A N 1
ATOM 626 C CA . ARG A 1 83 ? -3.935 0.499 -6.234 1.00 94.38 83 ARG A CA 1
ATOM 627 C C . ARG A 1 83 ? -3.892 -0.215 -4.886 1.00 94.38 83 ARG A C 1
ATOM 629 O O . ARG A 1 83 ? -4.946 -0.617 -4.402 1.00 94.38 83 ARG A O 1
ATOM 636 N N . VAL A 1 84 ? -2.710 -0.365 -4.285 1.00 91.06 84 VAL A N 1
ATOM 637 C CA . VAL A 1 84 ? -2.555 -1.008 -2.969 1.00 91.06 84 VAL A CA 1
ATOM 638 C C . VAL A 1 84 ? -3.379 -0.268 -1.917 1.00 91.06 84 VAL A C 1
ATOM 640 O O . VAL A 1 84 ? -4.225 -0.882 -1.271 1.00 91.06 84 VAL A O 1
ATOM 643 N N . VAL A 1 85 ? -3.198 1.051 -1.803 1.00 93.69 85 VAL A N 1
ATOM 644 C CA . VAL A 1 85 ? -3.928 1.896 -0.842 1.00 93.69 85 VAL A CA 1
ATOM 645 C C . VAL A 1 85 ? -5.439 1.787 -1.022 1.00 93.69 85 VAL A C 1
ATOM 647 O O . VAL A 1 85 ? -6.165 1.618 -0.043 1.00 93.69 85 VAL A O 1
ATOM 650 N N . ASN A 1 86 ? -5.929 1.811 -2.262 1.00 93.44 86 ASN A N 1
ATOM 651 C CA . ASN A 1 86 ? -7.362 1.713 -2.514 1.00 93.44 86 ASN A CA 1
ATOM 652 C C . ASN A 1 86 ? -7.949 0.351 -2.142 1.00 93.44 86 ASN A C 1
ATOM 654 O O . ASN A 1 86 ? -9.012 0.307 -1.523 1.00 93.44 86 ASN A O 1
ATOM 658 N N . VAL A 1 87 ? -7.261 -0.745 -2.473 1.00 92.69 87 VAL A N 1
ATOM 659 C CA . VAL A 1 87 ? -7.709 -2.099 -2.116 1.00 92.69 87 VAL A CA 1
ATOM 660 C C . VAL A 1 87 ? -7.729 -2.282 -0.599 1.00 92.69 87 VAL A C 1
ATOM 662 O O . VAL A 1 87 ? -8.715 -2.793 -0.072 1.00 92.69 87 VAL A O 1
ATOM 665 N N . LEU A 1 88 ? -6.685 -1.829 0.102 1.00 89.94 88 LEU A N 1
ATOM 666 C CA . LEU A 1 88 ? -6.629 -1.865 1.565 1.00 89.94 88 LEU A CA 1
ATOM 667 C C . LEU A 1 88 ? -7.852 -1.175 2.173 1.00 89.94 88 LEU A C 1
AT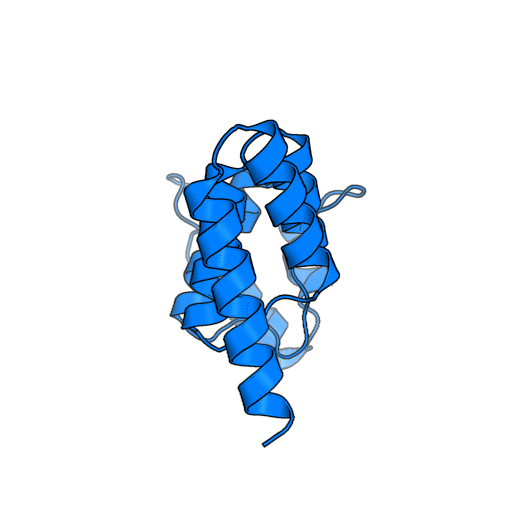OM 669 O O . LEU A 1 88 ? -8.595 -1.791 2.940 1.00 89.94 88 LEU A O 1
ATOM 673 N N . TRP A 1 89 ? -8.116 0.057 1.736 1.00 90.56 89 TRP A N 1
ATOM 674 C CA . TRP A 1 89 ? -9.231 0.853 2.234 1.00 90.56 89 TRP A CA 1
ATOM 675 C C . TRP A 1 89 ? -10.591 0.202 1.971 1.00 90.56 89 TRP A C 1
ATOM 677 O O . TRP A 1 89 ? -11.426 0.135 2.869 1.00 90.56 89 TRP A O 1
ATOM 687 N N . MET A 1 90 ? -10.820 -0.301 0.751 1.00 90.38 90 MET A N 1
ATOM 688 C CA . MET A 1 90 ? -12.087 -0.945 0.370 1.00 90.38 90 MET A CA 1
ATOM 689 C C . MET A 1 90 ? -12.381 -2.206 1.186 1.00 90.38 90 MET A C 1
ATOM 691 O O . MET A 1 90 ? -13.543 -2.530 1.407 1.00 90.38 90 MET A O 1
ATOM 695 N N . ASN A 1 91 ? -11.339 -2.891 1.655 1.00 89.19 91 ASN A N 1
ATOM 696 C CA . ASN A 1 91 ? -11.463 -4.105 2.457 1.00 89.19 91 ASN A CA 1
ATOM 697 C C . ASN A 1 91 ? -11.328 -3.827 3.965 1.00 89.19 91 ASN A C 1
ATOM 699 O O . ASN A 1 91 ? -10.987 -4.729 4.729 1.00 89.19 91 ASN A O 1
ATOM 703 N N . GLY A 1 92 ? -11.548 -2.581 4.401 1.00 86.94 92 GLY A N 1
ATOM 704 C CA . GLY A 1 92 ? -11.585 -2.202 5.817 1.00 86.94 92 GLY A CA 1
ATOM 705 C C . GLY A 1 92 ? -10.220 -2.093 6.502 1.00 86.94 92 GLY A C 1
ATOM 706 O O . GLY A 1 92 ? -10.163 -1.931 7.718 1.00 86.94 92 GLY A O 1
ATOM 707 N N . ASN A 1 93 ? -9.120 -2.156 5.748 1.00 86.38 93 ASN A N 1
ATOM 708 C CA . ASN A 1 93 ? -7.771 -1.931 6.261 1.00 86.38 93 ASN A CA 1
ATOM 709 C C . ASN A 1 93 ? -7.384 -0.483 5.963 1.00 86.38 93 ASN A C 1
ATOM 711 O O . ASN A 1 93 ? -6.827 -0.190 4.908 1.00 86.38 93 ASN A O 1
ATOM 715 N N . VAL A 1 94 ? -7.740 0.438 6.860 1.00 87.94 94 VAL A N 1
ATOM 716 C CA . VAL A 1 94 ? -7.493 1.863 6.621 1.00 87.94 94 VAL A CA 1
ATOM 717 C C . VAL A 1 94 ? -5.987 2.151 6.684 1.00 87.94 94 VAL A C 1
ATOM 719 O O . VAL A 1 94 ? -5.378 1.913 7.729 1.00 87.94 94 VAL A O 1
ATOM 722 N N . PRO A 1 95 ? -5.376 2.662 5.601 1.00 89.50 95 PRO A N 1
ATOM 723 C CA . PRO A 1 95 ? -3.966 3.037 5.593 1.00 89.50 95 PRO A CA 1
ATOM 724 C C . PRO A 1 95 ? -3.668 4.162 6.589 1.00 89.50 95 PRO A C 1
ATOM 726 O O . PRO A 1 95 ? -4.532 4.986 6.895 1.00 89.50 95 PRO A O 1
ATOM 729 N N . SER A 1 96 ? -2.430 4.227 7.083 1.00 89.12 96 SER A N 1
ATOM 730 C CA . SER A 1 96 ? -2.025 5.289 8.004 1.00 89.12 96 SER A CA 1
ATOM 731 C C . SER A 1 96 ? -1.954 6.656 7.320 1.00 89.12 96 SER A C 1
ATOM 733 O O . SER A 1 96 ? -1.858 6.772 6.094 1.00 89.12 96 SER A O 1
ATOM 735 N N . LEU A 1 97 ? -1.953 7.719 8.134 1.00 90.94 97 LEU A N 1
ATOM 736 C CA . LEU A 1 97 ? -1.757 9.085 7.649 1.00 90.94 97 LEU A CA 1
ATOM 737 C C . LEU A 1 97 ? -0.446 9.214 6.861 1.00 90.94 97 LEU A C 1
ATOM 739 O O . LEU A 1 97 ? -0.448 9.845 5.810 1.00 90.94 97 LEU A O 1
ATOM 743 N N . ILE A 1 98 ? 0.632 8.581 7.340 1.00 90.19 98 ILE A N 1
ATOM 744 C CA . ILE A 1 98 ? 1.951 8.605 6.694 1.00 90.19 98 ILE A CA 1
ATOM 745 C C . ILE A 1 98 ? 1.877 7.936 5.316 1.00 90.19 98 ILE A C 1
ATOM 747 O O . ILE A 1 98 ? 2.304 8.527 4.328 1.00 90.19 98 ILE A O 1
ATOM 751 N N . ALA A 1 99 ? 1.254 6.756 5.210 1.00 89.81 99 ALA A N 1
ATOM 752 C CA . ALA A 1 99 ? 1.087 6.073 3.926 1.00 89.81 99 ALA A CA 1
ATOM 753 C C . ALA A 1 99 ? 0.323 6.944 2.913 1.00 89.81 99 ALA A C 1
ATOM 755 O O . ALA A 1 99 ? 0.699 7.038 1.742 1.00 89.81 99 ALA A O 1
ATOM 756 N N . CYS A 1 100 ? -0.738 7.614 3.365 1.00 94.19 100 CYS A N 1
ATOM 757 C CA . CYS A 1 100 ? -1.555 8.454 2.500 1.00 94.19 100 CYS A CA 1
ATOM 758 C C . CYS A 1 100 ? -0.828 9.727 2.057 1.00 94.19 100 CYS A C 1
ATOM 760 O O . CYS A 1 100 ? -0.864 10.058 0.874 1.00 94.19 100 CYS A O 1
ATOM 762 N N . THR A 1 101 ? -0.154 10.437 2.966 1.00 94.81 101 THR A N 1
ATOM 763 C CA . THR A 1 101 ? 0.578 11.667 2.620 1.00 94.81 101 THR A CA 1
ATOM 764 C C . THR A 1 101 ? 1.770 11.376 1.713 1.00 94.81 101 THR A C 1
ATOM 766 O O . THR A 1 101 ? 1.982 12.108 0.745 1.00 94.81 101 THR A O 1
ATOM 769 N N . THR A 1 102 ? 2.480 10.267 1.943 1.00 94.50 102 THR A N 1
ATOM 770 C CA . THR A 1 102 ? 3.522 9.762 1.039 1.00 94.50 102 THR A CA 1
ATOM 771 C C . THR A 1 102 ? 2.971 9.522 -0.365 1.00 94.50 102 THR A C 1
ATOM 773 O O . THR A 1 102 ? 3.564 9.963 -1.353 1.00 94.50 102 THR A O 1
ATOM 776 N N . LEU A 1 103 ? 1.815 8.862 -0.477 1.00 96.38 103 LEU A N 1
ATOM 777 C CA . LEU A 1 103 ? 1.186 8.601 -1.768 1.00 96.38 103 LEU A CA 1
ATOM 778 C C . LEU A 1 103 ? 0.693 9.884 -2.450 1.00 96.38 103 LEU A C 1
ATOM 780 O O . LEU A 1 103 ? 0.888 10.029 -3.654 1.00 96.38 103 LEU A O 1
ATOM 784 N N . ILE A 1 104 ? 0.104 10.828 -1.709 1.00 96.62 104 ILE A N 1
ATOM 785 C CA . ILE A 1 104 ? -0.309 12.140 -2.238 1.00 96.62 104 ILE A CA 1
ATOM 786 C C . ILE A 1 104 ? 0.891 12.863 -2.856 1.00 96.62 104 ILE A C 1
ATOM 788 O O . ILE A 1 104 ? 0.800 13.366 -3.977 1.00 96.62 104 ILE A O 1
ATOM 792 N N . GLU A 1 105 ? 2.033 12.871 -2.168 1.00 94.94 105 GLU A N 1
ATOM 793 C CA . GLU A 1 105 ? 3.254 13.484 -2.688 1.00 94.94 105 GLU A CA 1
ATOM 794 C C . GLU A 1 105 ? 3.782 12.745 -3.929 1.00 94.94 105 GLU A C 1
ATOM 796 O O . GLU A 1 105 ? 4.151 13.379 -4.922 1.00 94.94 105 GLU A O 1
ATOM 801 N N . GLY A 1 106 ? 3.748 11.408 -3.927 1.00 95.31 106 GLY A N 1
ATOM 802 C CA . GLY A 1 106 ? 4.068 10.595 -5.102 1.00 95.31 106 GLY A CA 1
ATOM 803 C C . GLY A 1 106 ? 3.185 10.935 -6.309 1.00 95.31 106 GLY A C 1
ATOM 804 O O . GLY A 1 106 ? 3.690 11.206 -7.400 1.00 95.31 106 GLY A O 1
ATOM 805 N N . LEU A 1 107 ? 1.866 11.003 -6.113 1.00 95.56 107 LEU A N 1
ATOM 806 C CA . LEU A 1 107 ? 0.888 11.344 -7.152 1.00 95.56 107 LEU A CA 1
ATOM 807 C C . LEU A 1 107 ? 1.104 12.755 -7.694 1.00 95.56 107 LEU A C 1
ATOM 809 O O . LEU A 1 107 ? 1.099 12.958 -8.912 1.00 95.56 107 LEU A O 1
ATOM 813 N N . ARG A 1 108 ? 1.376 13.718 -6.808 1.00 94.12 108 ARG A N 1
ATOM 814 C CA . ARG A 1 108 ? 1.700 15.099 -7.177 1.00 94.12 108 ARG A CA 1
ATOM 815 C C . ARG A 1 108 ? 2.933 15.160 -8.080 1.00 94.12 108 ARG A C 1
ATOM 817 O O . ARG A 1 108 ? 2.900 15.845 -9.105 1.00 94.12 108 ARG A O 1
ATOM 824 N N . ARG A 1 109 ? 4.004 14.433 -7.736 1.00 93.69 109 ARG A N 1
ATOM 825 C CA . ARG A 1 109 ? 5.247 14.361 -8.530 1.00 93.69 109 ARG A CA 1
ATOM 826 C C . ARG A 1 109 ? 5.035 13.701 -9.893 1.00 93.69 109 ARG A C 1
ATOM 828 O O . ARG A 1 109 ? 5.653 14.127 -10.864 1.00 93.69 109 ARG A O 1
ATOM 835 N N . SER A 1 110 ? 4.128 12.730 -9.984 1.00 94.38 110 SER A N 1
ATOM 836 C CA . SER A 1 110 ? 3.729 12.080 -11.241 1.00 94.38 110 SER A CA 1
ATOM 837 C C . SER A 1 110 ? 2.640 12.829 -12.023 1.00 94.38 110 SER A C 1
ATOM 839 O O . SER A 1 110 ? 2.112 12.281 -12.985 1.00 94.38 110 SER A O 1
ATOM 841 N N . GLN A 1 111 ? 2.279 14.055 -11.622 1.00 93.56 111 GLN A N 1
ATOM 842 C CA . GLN A 1 111 ? 1.206 14.867 -12.223 1.00 93.56 111 GLN A CA 1
ATOM 843 C C . GLN A 1 111 ? -0.189 14.211 -12.219 1.00 93.56 111 GLN A C 1
ATOM 845 O O . GLN A 1 111 ? -1.099 14.671 -12.906 1.00 93.56 111 GLN A O 1
ATOM 850 N N . ARG A 1 112 ? -0.401 13.189 -11.385 1.00 94.31 112 ARG A N 1
ATOM 851 C CA . ARG A 1 112 ? -1.683 12.499 -11.199 1.00 94.31 112 ARG A CA 1
ATOM 852 C C . ARG A 1 112 ? -2.537 13.230 -10.164 1.00 94.31 112 ARG A C 1
ATOM 854 O O . ARG A 1 112 ? -2.781 12.734 -9.069 1.00 94.31 112 ARG A O 1
ATOM 861 N N . ARG A 1 113 ? -2.909 14.471 -10.485 1.00 93.00 113 ARG A N 1
ATOM 862 C CA . ARG A 1 113 ? -3.589 15.375 -9.542 1.00 93.00 113 ARG A CA 1
ATOM 863 C C . ARG A 1 113 ? -4.961 14.861 -9.128 1.00 93.00 113 ARG A C 1
ATOM 865 O O . ARG A 1 113 ? -5.268 14.921 -7.946 1.00 93.00 113 ARG A O 1
ATOM 872 N N . ASP A 1 114 ? -5.739 14.338 -10.069 1.00 94.94 114 ASP A N 1
ATOM 873 C CA . ASP A 1 114 ? -7.103 13.871 -9.798 1.00 94.94 114 ASP A CA 1
ATOM 874 C C . ASP A 1 114 ? -7.103 12.724 -8.783 1.00 94.94 114 ASP A C 1
ATOM 876 O O . ASP A 1 114 ? -7.811 12.785 -7.783 1.00 94.94 114 ASP A O 1
ATOM 880 N N . ASP A 1 115 ? -6.207 11.749 -8.961 1.00 95.31 115 ASP A N 1
ATOM 881 C CA . ASP A 1 115 ? -6.002 10.655 -8.005 1.00 95.31 115 ASP A CA 1
ATOM 882 C C . ASP A 1 115 ? -5.568 11.170 -6.616 1.00 95.31 115 ASP A C 1
ATOM 884 O O . ASP A 1 115 ? -5.962 10.625 -5.584 1.00 95.31 115 ASP A O 1
ATOM 888 N N . ALA A 1 116 ? -4.741 12.224 -6.564 1.00 95.25 116 ALA A N 1
ATOM 889 C CA . ALA A 1 116 ? -4.312 12.827 -5.301 1.00 95.25 116 ALA A CA 1
ATOM 890 C C . ALA A 1 116 ? -5.483 13.509 -4.579 1.00 95.25 116 ALA A C 1
ATOM 892 O O . ALA A 1 116 ? -5.639 13.342 -3.369 1.00 95.25 116 ALA A O 1
ATOM 893 N N . PHE A 1 117 ? -6.320 14.242 -5.320 1.00 94.56 117 PHE A N 1
ATOM 894 C CA . PHE A 1 117 ? -7.530 14.862 -4.785 1.00 94.56 117 PHE A CA 1
ATOM 895 C C . PHE A 1 117 ? -8.538 13.818 -4.302 1.00 94.56 117 PHE A C 1
ATOM 897 O O . PHE A 1 117 ? -9.064 13.962 -3.200 1.00 94.56 117 PHE A O 1
ATOM 904 N N . GLU A 1 118 ? -8.752 12.745 -5.068 1.00 94.50 118 GLU A N 1
ATOM 905 C CA . GLU A 1 118 ? -9.621 11.631 -4.676 1.00 94.50 118 GLU A CA 1
ATOM 906 C C . GLU A 1 118 ? -9.167 11.023 -3.342 1.00 94.50 118 GLU A C 1
ATOM 908 O O . GLU A 1 118 ? -9.969 10.825 -2.425 1.00 94.50 118 GLU A O 1
ATOM 913 N N . LEU A 1 119 ? -7.861 10.774 -3.196 1.00 94.44 119 LEU A N 1
ATOM 914 C CA . LEU A 1 119 ? -7.306 10.231 -1.961 1.00 94.44 119 LEU A CA 1
ATOM 915 C C . LEU A 1 119 ? -7.484 11.191 -0.778 1.00 94.44 119 LEU A C 1
ATOM 917 O O . LEU A 1 119 ? -7.885 10.754 0.301 1.00 94.44 119 LEU A O 1
ATOM 921 N N . MET A 1 120 ? -7.240 12.491 -0.971 1.00 93.56 120 MET A N 1
ATOM 922 C CA . MET A 1 120 ? -7.461 13.501 0.071 1.00 93.56 120 MET A CA 1
ATOM 923 C C . MET A 1 120 ? -8.925 13.551 0.518 1.00 93.56 120 MET A C 1
ATOM 925 O O . MET A 1 120 ? -9.205 13.587 1.716 1.00 93.56 120 MET A O 1
ATOM 929 N N . GLU A 1 121 ? -9.869 13.517 -0.422 1.00 93.25 121 GLU A N 1
ATOM 930 C CA . GLU A 1 121 ? -11.298 13.523 -0.105 1.00 93.25 121 GLU A CA 1
ATOM 931 C C . GLU A 1 121 ? -11.699 12.276 0.696 1.00 93.25 121 GLU A C 1
ATOM 933 O O . GLU A 1 121 ? -12.449 12.363 1.672 1.00 93.25 121 GLU A O 1
ATOM 938 N N . LYS A 1 122 ? -11.151 11.113 0.329 1.00 91.88 122 LYS A N 1
ATOM 939 C CA . LYS A 1 122 ? -11.382 9.849 1.034 1.00 91.88 122 LYS A CA 1
ATOM 940 C C . LYS A 1 122 ? -10.849 9.881 2.467 1.00 91.88 122 LYS A C 1
ATOM 942 O O . LYS A 1 122 ? -11.560 9.462 3.379 1.00 91.88 122 LYS A O 1
ATOM 947 N N . MET A 1 123 ? -9.654 10.438 2.678 1.00 92.44 123 MET A N 1
ATOM 948 C CA . MET A 1 123 ? -9.094 10.648 4.018 1.00 92.44 123 MET A CA 1
ATOM 949 C C . MET A 1 123 ? -9.978 11.557 4.874 1.00 92.44 123 MET A C 1
ATOM 951 O O . MET A 1 123 ? -10.219 11.250 6.038 1.00 92.44 123 MET A O 1
ATOM 955 N N . LEU A 1 124 ? -10.470 12.665 4.308 1.00 90.12 124 LEU A N 1
ATOM 956 C CA . LEU A 1 124 ? -11.333 13.608 5.023 1.00 90.12 124 LEU A CA 1
ATOM 957 C C . LEU A 1 124 ? -12.659 12.961 5.422 1.00 90.12 124 LEU A C 1
ATOM 959 O O . LEU A 1 124 ? -13.092 13.111 6.561 1.00 90.12 124 LEU A O 1
ATOM 963 N N . LYS A 1 125 ? -13.277 12.205 4.510 1.00 89.75 125 LYS A N 1
ATOM 964 C CA . LYS A 1 125 ? -14.499 11.447 4.797 1.00 89.75 125 LYS A CA 1
ATOM 965 C C . LYS A 1 125 ? -14.275 10.452 5.935 1.00 89.75 125 LYS A C 1
ATOM 967 O O . LYS A 1 125 ? -15.036 10.470 6.895 1.00 89.75 125 LYS A O 1
ATOM 972 N N . ASP A 1 126 ? -13.223 9.636 5.865 1.00 87.06 126 ASP A N 1
ATOM 973 C CA . ASP A 1 126 ? -12.905 8.655 6.914 1.00 87.06 126 ASP A CA 1
ATOM 974 C C . ASP A 1 126 ? -12.624 9.325 8.265 1.00 87.06 126 ASP A C 1
ATOM 976 O O . ASP A 1 126 ? -13.139 8.885 9.290 1.00 87.06 126 ASP A O 1
ATOM 980 N N . ALA A 1 127 ? -11.872 10.430 8.269 1.00 83.12 127 ALA A N 1
ATOM 981 C CA . ALA A 1 127 ? -11.607 11.198 9.478 1.00 83.12 127 ALA A CA 1
ATOM 982 C C . ALA A 1 127 ? -12.905 11.724 10.104 1.00 83.12 127 ALA A C 1
ATOM 984 O O . ALA A 1 127 ? -13.093 11.558 11.303 1.00 83.12 127 ALA A O 1
ATOM 985 N N . LEU A 1 128 ? -13.818 12.288 9.304 1.00 80.88 128 LEU A N 1
ATOM 986 C CA . LEU A 1 128 ? -15.119 12.778 9.773 1.00 80.88 128 LEU A CA 1
ATOM 987 C C . LEU A 1 128 ? -15.990 11.667 10.376 1.00 80.88 128 LEU A C 1
ATOM 989 O O . LEU A 1 128 ? -16.612 11.892 11.409 1.00 80.88 128 LEU A O 1
ATOM 993 N N . PHE A 1 129 ? -15.994 10.466 9.791 1.00 76.44 129 PHE A N 1
ATOM 994 C CA . PHE A 1 129 ? -16.729 9.322 10.346 1.00 76.44 129 PHE A CA 1
ATOM 995 C C . PHE A 1 129 ? -16.192 8.839 11.699 1.00 76.44 129 PHE A C 1
ATOM 997 O O . PHE A 1 129 ? -16.923 8.199 12.445 1.00 76.44 129 PHE A O 1
ATOM 1004 N N . ARG A 1 130 ? -14.924 9.108 12.035 1.00 73.38 130 ARG A N 1
ATOM 1005 C CA . ARG A 1 130 ? -14.328 8.685 13.316 1.00 73.38 130 ARG A CA 1
ATOM 1006 C C . ARG A 1 130 ? -14.609 9.637 14.479 1.00 73.38 130 ARG A C 1
ATOM 1008 O O . ARG A 1 130 ? -14.383 9.253 15.623 1.00 73.38 130 ARG A O 1
ATOM 1015 N N . ILE A 1 131 ? -15.022 10.872 14.197 1.00 70.38 131 ILE A N 1
ATOM 1016 C CA . ILE A 1 131 ? -15.316 11.915 15.202 1.00 70.38 131 ILE A CA 1
ATOM 1017 C C . ILE A 1 131 ? -16.816 12.056 15.501 1.00 70.38 131 ILE A C 1
ATOM 1019 O O . ILE A 1 131 ? -17.175 12.806 16.408 1.00 70.38 131 ILE A O 1
ATOM 1023 N N . SER A 1 132 ? -17.672 11.358 14.751 1.00 53.31 132 SER A N 1
ATOM 1024 C CA . SER A 1 132 ? -19.128 11.275 14.932 1.00 53.31 132 SER A CA 1
ATOM 1025 C C . SER A 1 132 ? -19.534 9.997 15.651 1.00 53.31 132 SER A C 1
ATOM 1027 O O . SER A 1 132 ? -20.416 10.076 16.531 1.00 53.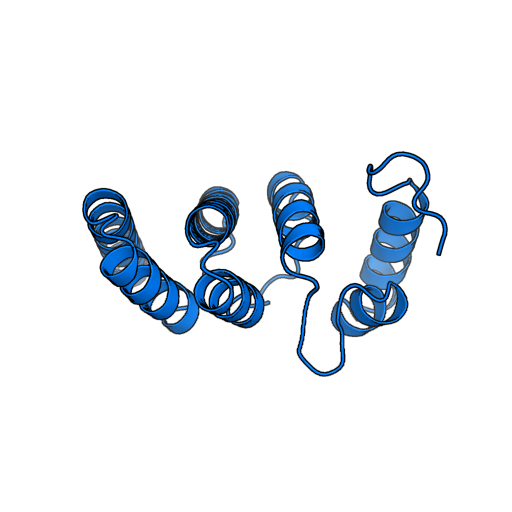31 132 SER A O 1
#

Foldseek 3Di:
DDPDPPDPPVVLVVLLVVCCVPPNCPVVSCVVVVQQDVQGGPLVVVLVVLLVCLVVVNDDDPDACLSSLLVCLVVLVLVSLLVSQVSCVVSPNHHDPNSLVSSLVSCVVVVVNVSSVVSVVVVVVVVVVVVD

InterPro domains:
  IPR002885 Pentatricopeptide repeat [PF01535] (99-126)
  IPR002885 Pentatricopeptide repeat [PF13041] (8-45)
  IPR002885 Pentatricopeptide repeat [PS51375] (9-43)
  IPR002885 Pentatricopeptide repeat [TIGR00756] (11-45)
  IPR002885 Pentatricopeptide repeat [TIGR00756] (99-125)
  IPR011990 Tetratricopeptide-like helical domain superfamily [G3DSA:1.25.40.10] (1-47)
  IPR011990 Tetratricopeptide-like helical domain superfamily [G3DSA:1.25.40.10] (48-126)

Radius of gyration: 15.43 Å; chains: 1; bounding box: 36×38×29 Å

Secondary structure (DSSP, 8-state):
---STTS--HHHHHHHHHHHHHH--HHHHHHHTT-EETTEE-HHHHHHHHHHHHHTT-SPTT---HHHHHHHHHTT-HHHHHHHHHHHHHTT-PPPHHHHHHHHHHHHHTT-HHHHHHHHHHHHHHHHHHH-

pLDDT: mean 74.35, std 18.91, range [30.16, 96.62]

Sequence (132 aa):
MKLIDGRPGVVIYNLLINGYLKNGDFEEALSSLGILDEKGCRPNVGSDLVIDFSRKGLLPKGFDYCGLVEKLCGEADVARAFRVVNVLWMNGNVPSLIACTTLIEGLRRSQRRDDAFELMEKMLKDALFRIS

Organism: Hibiscus syriacus (NCBI:txid106335)